Protein AF-A0A5S3TYT2-F1 (afdb_monomer_lite)

Secondary structure (DSSP, 8-state):
-EE-TTT--EE--S---TTSS-EEEEEEEETTEEEEEEEEETTEEEEEEEETTS-S-EEEEEESS--SEEEEETTTTEEEEEETTTTEEEEEETTTTEEPPPEE--------------

Radius of gyration: 16.65 Å; chains: 1; bounding box: 38×34×56 Å

pLDDT: mean 84.28, std 12.8, range [53.84, 96.94]

Foldseek 3Di:
DDADPVPRDDQDLDDADPQWPGKAWQEFDVVVTKTWIWHDDPQWTFIWIAHSSNHPIDTLDIGRADFPHWDADPVQCWIWTADPVQQWIKIAGPVVSGIDDIDRHDDDPPDDDDPPDD

Sequence (118 aa):
YAQDLKNGEEIRTTSPNITGTGDFILTTIQNPSRIIFERHNDSQAENYMANLDGSSLKLFTTTNYRSWAATYDEQSNSLVRYNRGKFKIESFSFDTLSRGLPIKGRVIRANFAYPLNK

Structure (mmCIF, N/CA/C/O backbone):
data_AF-A0A5S3TYT2-F1
#
_entry.id   AF-A0A5S3TYT2-F1
#
loop_
_atom_site.group_PDB
_atom_site.id
_atom_site.type_symbol
_atom_site.label_atom_id
_atom_site.label_alt_id
_atom_site.label_comp_id
_atom_site.label_asym_id
_atom_site.label_entity_id
_atom_site.label_seq_id
_atom_site.pdbx_PDB_ins_code
_atom_site.Cartn_x
_atom_site.Cartn_y
_atom_site.Cartn_z
_atom_site.occupancy
_atom_site.B_iso_or_equiv
_atom_site.auth_seq_id
_atom_site.auth_comp_id
_atom_site.auth_asym_id
_atom_site.auth_atom_id
_atom_site.pdbx_PDB_model_num
ATOM 1 N N . TYR A 1 1 ? -8.228 15.790 -5.671 1.00 53.84 1 TYR A N 1
ATOM 2 C CA . TYR A 1 1 ? -9.631 15.987 -5.271 1.00 53.84 1 TYR A CA 1
ATOM 3 C C . TYR A 1 1 ? -10.424 14.859 -5.902 1.00 53.84 1 TYR A C 1
ATOM 5 O O . TYR A 1 1 ? -10.086 14.461 -7.012 1.00 53.84 1 TYR A O 1
ATOM 13 N N . ALA A 1 2 ? -11.380 14.283 -5.182 1.00 56.50 2 ALA A N 1
ATOM 14 C CA . ALA A 1 2 ? -12.384 13.403 -5.768 1.00 56.50 2 ALA A CA 1
ATOM 15 C C . ALA A 1 2 ? -13.703 14.177 -5.740 1.00 56.50 2 ALA A C 1
ATOM 17 O O . ALA A 1 2 ? -14.075 14.693 -4.687 1.00 56.50 2 ALA A O 1
ATOM 18 N N . GLN A 1 3 ? -14.339 14.322 -6.899 1.00 61.94 3 GLN A N 1
ATOM 19 C CA . GLN A 1 3 ? -15.608 15.026 -7.031 1.00 61.94 3 GLN A CA 1
ATOM 20 C C . GLN A 1 3 ? -16.727 13.995 -7.132 1.00 61.94 3 GLN A C 1
ATOM 22 O O . GLN A 1 3 ? -16.677 13.108 -7.989 1.00 61.94 3 GLN A O 1
ATOM 27 N N . ASP A 1 4 ? -17.729 14.111 -6.272 1.00 70.00 4 ASP A N 1
ATOM 28 C CA . ASP A 1 4 ? -18.975 13.380 -6.444 1.00 70.00 4 ASP A CA 1
ATOM 29 C C . ASP A 1 4 ? -19.755 14.029 -7.601 1.00 70.00 4 ASP A C 1
ATOM 31 O O . ASP A 1 4 ? -20.175 15.184 -7.544 1.00 70.00 4 ASP A O 1
ATOM 35 N N . LEU A 1 5 ? -19.923 13.283 -8.696 1.00 76.12 5 LEU A N 1
ATOM 36 C CA . LEU A 1 5 ? -20.592 13.769 -9.907 1.00 76.12 5 LEU A CA 1
ATOM 37 C C . LEU A 1 5 ? -22.109 13.953 -9.733 1.00 76.12 5 LEU A C 1
ATOM 39 O O . LEU A 1 5 ? -22.752 14.545 -10.597 1.00 76.12 5 LEU A O 1
ATOM 43 N N . LYS A 1 6 ? -22.698 13.426 -8.655 1.00 80.00 6 LYS A N 1
ATOM 44 C CA . LYS A 1 6 ? -24.132 13.501 -8.370 1.00 80.00 6 LYS A CA 1
ATOM 45 C C . LYS A 1 6 ? -24.495 14.772 -7.609 1.00 80.00 6 LYS A C 1
ATOM 47 O O . LYS A 1 6 ? -25.528 15.363 -7.911 1.00 80.00 6 LYS A O 1
ATOM 52 N N . ASN A 1 7 ? -23.695 15.167 -6.620 1.00 83.38 7 ASN A N 1
ATOM 53 C CA . ASN A 1 7 ? -23.981 16.335 -5.774 1.00 83.38 7 ASN A CA 1
ATOM 54 C C . ASN A 1 7 ? -22.963 17.482 -5.926 1.00 83.38 7 ASN A C 1
ATOM 56 O O . ASN A 1 7 ? -23.196 18.568 -5.402 1.00 83.38 7 ASN A O 1
ATOM 60 N N . GLY A 1 8 ? -21.875 17.273 -6.671 1.00 73.94 8 GLY A N 1
ATOM 61 C CA . GLY A 1 8 ? -20.834 18.270 -6.902 1.00 73.94 8 GLY A CA 1
ATOM 62 C C . GLY A 1 8 ? -19.891 18.482 -5.717 1.00 73.94 8 GLY A C 1
ATOM 63 O O . GLY A 1 8 ? -19.050 19.376 -5.790 1.00 73.94 8 GLY A O 1
ATOM 64 N N . GLU A 1 9 ? -20.005 17.691 -4.645 1.00 76.75 9 GLU A N 1
ATOM 65 C CA . GLU A 1 9 ? -19.121 17.806 -3.489 1.00 76.75 9 GLU A CA 1
ATOM 66 C C . GLU A 1 9 ? -17.691 17.408 -3.853 1.00 76.75 9 GLU A C 1
ATOM 68 O O . GLU A 1 9 ? -17.432 16.368 -4.465 1.00 76.75 9 GLU A O 1
ATOM 73 N N . GLU A 1 10 ? -16.742 18.241 -3.432 1.00 66.88 10 GLU A N 1
ATOM 74 C CA . GLU A 1 10 ? -15.323 17.940 -3.525 1.00 66.88 10 GLU A CA 1
ATOM 75 C C . GLU A 1 10 ? -14.819 17.412 -2.188 1.00 66.88 10 GLU A C 1
ATOM 77 O O . GLU A 1 10 ? -14.759 18.132 -1.190 1.00 66.88 10 GLU A O 1
ATOM 82 N N . ILE A 1 11 ? -14.379 16.157 -2.179 1.00 64.38 11 ILE A N 1
ATOM 83 C CA . ILE A 1 11 ? -13.690 15.585 -1.029 1.00 64.38 11 ILE A CA 1
ATOM 84 C C . ILE A 1 11 ? -12.190 15.684 -1.282 1.00 64.38 11 ILE A C 1
ATOM 86 O O . ILE A 1 11 ? -11.629 15.150 -2.252 1.00 64.38 11 ILE A O 1
ATOM 90 N N . ARG A 1 12 ? -11.513 16.390 -0.376 1.00 64.12 12 ARG A N 1
ATOM 91 C CA . ARG A 1 12 ? -10.056 16.452 -0.329 1.00 64.12 12 ARG A CA 1
ATOM 92 C C . ARG A 1 12 ? -9.547 15.476 0.724 1.00 64.12 12 ARG A C 1
ATOM 94 O O . ARG A 1 12 ? -9.320 15.841 1.867 1.00 64.12 12 ARG A O 1
ATOM 101 N N . THR A 1 13 ? -9.333 14.233 0.306 1.00 61.62 13 THR A N 1
ATOM 102 C CA . THR A 1 13 ? -8.842 13.162 1.188 1.00 61.62 13 THR A CA 1
ATOM 103 C C . THR A 1 13 ? -7.374 13.348 1.593 1.00 61.62 13 THR A C 1
ATOM 105 O O . THR A 1 13 ? -6.921 12.774 2.579 1.00 61.62 13 THR A O 1
ATOM 108 N N . THR A 1 14 ? -6.612 14.156 0.848 1.00 61.50 14 THR A N 1
ATOM 109 C CA . THR A 1 14 ? -5.196 14.422 1.116 1.00 61.50 14 THR A CA 1
ATOM 110 C C . THR A 1 14 ? -4.822 15.877 0.807 1.00 61.50 14 THR A C 1
ATOM 112 O O . THR A 1 14 ? -5.364 16.507 -0.106 1.00 61.50 14 THR A O 1
ATOM 115 N N . SER A 1 15 ? -3.872 16.439 1.558 1.00 63.62 15 SER A N 1
ATOM 116 C CA . SER A 1 15 ? -3.258 17.741 1.255 1.00 63.62 15 SER A CA 1
ATOM 117 C C . SER A 1 15 ? -2.023 17.505 0.388 1.00 63.62 15 SER A C 1
ATOM 119 O O . SER A 1 15 ? -1.005 17.116 0.962 1.00 63.62 15 SER A O 1
ATOM 121 N N . PRO A 1 16 ? -2.074 17.671 -0.952 1.00 60.06 16 PRO A N 1
ATOM 122 C CA . PRO A 1 16 ? -0.959 17.318 -1.820 1.00 60.06 16 PRO A CA 1
ATOM 123 C C . PRO A 1 16 ? 0.267 18.146 -1.454 1.00 60.06 16 PRO A C 1
ATOM 125 O O . PRO A 1 16 ? 0.144 19.328 -1.124 1.00 60.06 16 PRO A O 1
ATOM 128 N N . ASN A 1 17 ? 1.442 17.526 -1.517 1.00 56.03 17 ASN A N 1
ATOM 129 C CA . ASN A 1 17 ? 2.685 18.270 -1.417 1.00 56.03 17 ASN A CA 1
ATOM 130 C C . ASN A 1 17 ? 2.810 19.198 -2.638 1.00 56.03 17 ASN A C 1
ATOM 132 O O . ASN A 1 17 ? 2.687 18.743 -3.773 1.00 56.03 17 ASN A O 1
ATOM 136 N N . ILE A 1 18 ? 3.063 20.483 -2.390 1.00 57.19 18 ILE A N 1
ATOM 137 C CA . ILE A 1 18 ? 3.258 21.538 -3.399 1.00 57.19 18 ILE A CA 1
ATOM 138 C C . ILE A 1 18 ? 4.452 21.277 -4.329 1.00 57.19 18 ILE A C 1
ATOM 140 O O . ILE A 1 18 ? 4.524 21.882 -5.393 1.00 57.19 18 ILE A O 1
ATOM 144 N N . THR A 1 19 ? 5.365 20.375 -3.956 1.00 59.41 19 THR A N 1
ATOM 145 C CA . THR A 1 19 ? 6.554 20.034 -4.753 1.00 59.41 19 THR A CA 1
ATOM 146 C C . THR A 1 19 ? 6.507 18.648 -5.409 1.00 59.41 19 THR A C 1
ATOM 148 O O . THR A 1 19 ? 7.457 18.280 -6.088 1.00 59.41 19 THR A O 1
ATOM 151 N N . GLY A 1 20 ? 5.438 17.861 -5.223 1.00 60.91 20 GLY A N 1
ATOM 152 C CA . GLY A 1 20 ? 5.375 16.457 -5.662 1.00 60.91 20 GLY A CA 1
ATOM 153 C C . GLY A 1 20 ? 4.420 16.183 -6.829 1.00 60.91 20 GLY A C 1
ATOM 154 O O . GLY A 1 20 ? 3.608 17.022 -7.211 1.00 60.91 20 GLY A O 1
ATOM 155 N N . THR A 1 21 ? 4.439 14.953 -7.355 1.00 68.88 21 THR A N 1
ATOM 156 C CA . THR A 1 21 ? 3.533 14.492 -8.436 1.00 68.88 21 THR A CA 1
ATOM 157 C C . THR A 1 21 ? 2.105 14.177 -7.959 1.00 68.88 21 THR A C 1
ATOM 159 O O . THR A 1 21 ? 1.357 13.486 -8.650 1.00 68.88 21 THR A O 1
ATOM 162 N N . GLY A 1 22 ? 1.733 14.644 -6.766 1.00 77.31 22 GLY A N 1
ATOM 163 C CA . GLY A 1 22 ? 0.476 14.320 -6.096 1.00 77.31 22 GLY A CA 1
ATOM 164 C C . GLY A 1 22 ? 0.503 13.010 -5.303 1.00 77.31 22 GLY A C 1
ATOM 165 O O . GLY A 1 22 ? 1.547 12.379 -5.123 1.00 77.31 22 GLY A O 1
ATOM 166 N N . ASP A 1 23 ? -0.679 12.635 -4.815 1.00 85.69 23 ASP A N 1
ATOM 167 C CA . ASP A 1 23 ? -0.914 11.415 -4.045 1.00 85.69 23 ASP A CA 1
ATOM 168 C C . ASP A 1 23 ? -1.571 10.355 -4.937 1.00 85.69 23 ASP A C 1
ATOM 170 O O . ASP A 1 23 ? -2.554 10.633 -5.628 1.00 85.69 23 ASP A O 1
ATOM 174 N N . PHE A 1 24 ? -1.042 9.134 -4.915 1.00 87.62 24 PHE A N 1
ATOM 175 C CA . PHE A 1 24 ? -1.562 8.004 -5.678 1.00 87.62 24 PHE A CA 1
ATOM 176 C C . PHE A 1 24 ? -2.247 7.018 -4.745 1.00 87.62 24 PHE A C 1
ATOM 178 O O . PHE A 1 24 ? -1.608 6.398 -3.895 1.00 87.62 24 PHE A O 1
ATOM 185 N N . ILE A 1 25 ? -3.556 6.856 -4.923 1.00 90.38 25 ILE A N 1
ATOM 186 C CA . ILE A 1 25 ? -4.337 5.872 -4.176 1.00 90.38 25 ILE A CA 1
ATOM 187 C C . ILE A 1 25 ? -3.830 4.475 -4.532 1.00 90.38 25 ILE A C 1
ATOM 189 O O . ILE A 1 25 ? -3.742 4.119 -5.707 1.00 90.38 25 ILE A O 1
ATOM 193 N N . LEU A 1 26 ? -3.497 3.698 -3.505 1.00 93.69 26 LEU A N 1
ATOM 194 C CA . LEU A 1 26 ? -3.069 2.313 -3.642 1.00 93.69 26 LEU A CA 1
ATOM 195 C C . LEU A 1 26 ? -4.255 1.365 -3.484 1.00 93.69 26 LEU A C 1
ATOM 197 O O . LEU A 1 26 ? -4.464 0.508 -4.334 1.00 93.69 26 LEU A O 1
ATOM 201 N N . THR A 1 27 ? -5.017 1.514 -2.399 1.00 94.75 27 THR A N 1
ATOM 202 C CA . THR A 1 27 ? -6.187 0.679 -2.085 1.00 94.75 27 THR A CA 1
ATOM 203 C C . THR A 1 27 ? -7.019 1.316 -0.967 1.00 94.75 27 THR A C 1
ATOM 205 O O . THR A 1 27 ? -6.593 2.285 -0.332 1.00 94.75 27 THR A O 1
ATOM 208 N N . THR A 1 28 ? -8.189 0.748 -0.688 1.00 93.44 28 THR A N 1
ATOM 209 C CA . THR A 1 28 ? -8.995 1.028 0.506 1.00 93.44 28 THR A CA 1
ATOM 210 C C . THR A 1 28 ? -9.073 -0.202 1.414 1.00 93.44 28 THR A C 1
ATOM 212 O O . THR A 1 28 ? -8.836 -1.326 0.972 1.00 93.44 28 THR A O 1
ATOM 215 N N . ILE A 1 29 ? -9.374 0.027 2.692 1.00 93.94 29 ILE A N 1
ATOM 216 C CA . ILE A 1 29 ? -9.753 -0.986 3.688 1.00 93.94 29 ILE A CA 1
ATOM 217 C C . ILE A 1 29 ? -11.212 -0.713 4.042 1.00 93.94 29 ILE A C 1
ATOM 219 O O . ILE A 1 29 ? -11.568 0.451 4.233 1.00 93.94 29 ILE A O 1
ATOM 223 N N . GLN A 1 30 ? -12.056 -1.744 4.119 1.00 88.75 30 GLN A N 1
ATOM 224 C CA . GLN A 1 30 ? -13.483 -1.561 4.408 1.00 88.75 30 GLN A CA 1
ATOM 225 C C . GLN A 1 30 ? -13.793 -1.501 5.907 1.00 88.75 30 GLN A C 1
ATOM 227 O O . GLN A 1 30 ? -14.687 -0.759 6.307 1.00 88.75 30 GLN A O 1
ATOM 232 N N . ASN A 1 31 ? -13.062 -2.244 6.744 1.00 85.62 31 ASN A N 1
ATOM 233 C CA . ASN A 1 31 ? -13.336 -2.314 8.177 1.00 85.62 31 ASN A CA 1
ATOM 234 C C . ASN A 1 31 ? -12.050 -2.250 9.031 1.00 85.62 31 ASN A C 1
ATOM 236 O O . ASN A 1 31 ? -11.348 -3.252 9.144 1.00 85.62 31 ASN A O 1
ATOM 240 N N . PRO A 1 32 ? -11.732 -1.098 9.649 1.00 88.50 32 PRO A N 1
ATOM 241 C CA . PRO A 1 32 ? -12.447 0.170 9.534 1.00 88.50 32 PRO A CA 1
ATOM 242 C C . PRO A 1 32 ? -12.171 0.850 8.180 1.00 88.50 32 PRO A C 1
ATOM 244 O O . PRO A 1 32 ? -11.124 0.632 7.574 1.00 88.50 32 PRO A O 1
ATOM 247 N N . SER A 1 33 ? -13.083 1.714 7.724 1.00 92.62 33 SER A N 1
ATOM 248 C CA . SER A 1 33 ? -12.938 2.425 6.449 1.00 92.62 33 SER A CA 1
ATOM 249 C C . SER A 1 33 ? -11.677 3.294 6.416 1.00 92.62 33 SER A C 1
ATOM 251 O O . SER A 1 33 ? -11.586 4.303 7.128 1.00 92.62 33 SER A O 1
ATOM 253 N N . ARG A 1 34 ? -10.694 2.914 5.596 1.00 94.44 34 ARG A N 1
ATOM 254 C CA . ARG A 1 34 ? -9.425 3.639 5.423 1.00 94.44 34 ARG A CA 1
ATOM 255 C C . ARG A 1 34 ? -9.032 3.716 3.960 1.00 94.44 34 ARG A C 1
ATOM 257 O O . ARG A 1 34 ? -9.365 2.843 3.162 1.00 94.44 34 ARG A O 1
ATOM 264 N N . ILE A 1 35 ? -8.249 4.733 3.636 1.00 93.69 35 ILE A N 1
ATOM 265 C CA . ILE A 1 35 ? -7.530 4.842 2.373 1.00 93.69 35 ILE A CA 1
ATOM 266 C C . ILE A 1 35 ? -6.040 4.628 2.617 1.00 93.69 35 ILE A C 1
ATOM 268 O O . ILE A 1 35 ? -5.489 5.120 3.603 1.00 93.69 35 ILE A O 1
ATOM 272 N N . ILE A 1 36 ? -5.392 3.904 1.710 1.00 95.12 36 ILE A N 1
ATOM 273 C CA . ILE A 1 36 ? -3.939 3.787 1.635 1.00 95.12 36 ILE A CA 1
ATOM 274 C C . ILE A 1 36 ? -3.494 4.446 0.337 1.00 95.12 36 ILE A C 1
ATOM 276 O O . ILE A 1 36 ? -4.012 4.139 -0.739 1.00 95.12 36 ILE A O 1
ATOM 280 N N . PHE A 1 37 ? -2.511 5.329 0.428 1.00 93.00 37 PHE A N 1
ATOM 281 C CA . PHE A 1 37 ? -1.962 6.027 -0.726 1.00 93.00 37 PHE A CA 1
ATOM 282 C C . PHE A 1 37 ? -0.460 6.238 -0.573 1.00 93.00 37 PHE A C 1
ATOM 284 O O . PHE A 1 37 ? 0.085 6.189 0.530 1.00 93.00 37 PHE A O 1
ATOM 291 N N . GLU A 1 38 ? 0.212 6.476 -1.692 1.00 92.44 38 GLU A N 1
ATOM 292 C CA . GLU A 1 38 ? 1.611 6.880 -1.718 1.00 92.44 38 GLU A CA 1
ATOM 293 C C . GLU A 1 38 ? 1.751 8.331 -2.181 1.00 92.44 38 GLU A C 1
ATOM 295 O O . GLU A 1 38 ? 1.085 8.775 -3.116 1.00 92.44 38 GLU A O 1
ATOM 300 N N . ARG A 1 39 ? 2.647 9.064 -1.530 1.00 89.94 39 ARG A N 1
ATOM 301 C CA . ARG 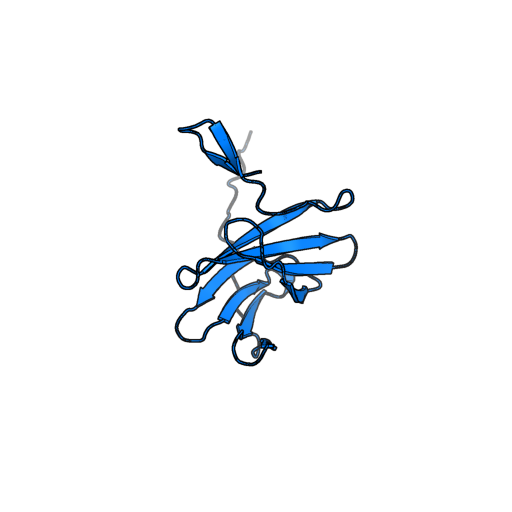A 1 39 ? 3.055 10.420 -1.878 1.00 89.94 39 ARG A CA 1
ATOM 302 C C . ARG A 1 39 ? 4.479 10.383 -2.382 1.00 89.94 39 ARG A C 1
ATOM 304 O O . ARG A 1 39 ? 5.350 9.827 -1.722 1.00 89.94 39 ARG A O 1
ATOM 311 N N . HIS A 1 40 ? 4.713 10.975 -3.542 1.00 86.81 40 HIS A N 1
ATOM 312 C CA . HIS A 1 40 ? 6.036 10.988 -4.154 1.00 86.81 40 HIS A CA 1
ATOM 313 C C . HIS A 1 40 ? 6.691 12.337 -3.911 1.00 86.81 40 HIS A C 1
ATOM 315 O O . HIS A 1 40 ? 6.167 13.379 -4.309 1.00 86.81 40 HIS A O 1
ATOM 321 N N . ASN A 1 41 ? 7.840 12.292 -3.259 1.00 78.81 41 ASN A N 1
ATOM 322 C CA . ASN A 1 41 ? 8.794 13.380 -3.144 1.00 78.81 41 ASN A CA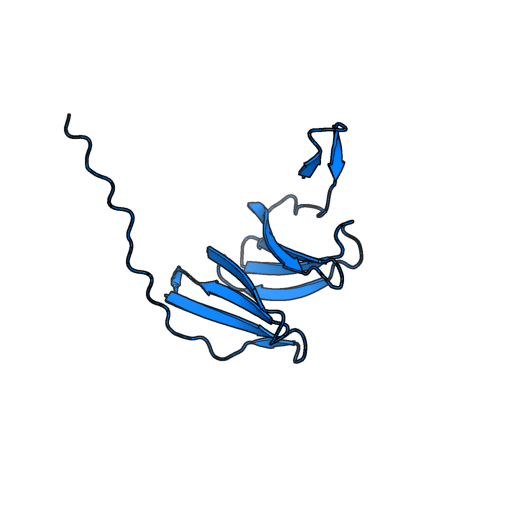 1
ATOM 323 C C . ASN A 1 41 ? 10.069 13.015 -3.922 1.00 78.81 41 ASN A C 1
ATOM 325 O O . ASN A 1 41 ? 10.226 11.885 -4.381 1.00 78.81 41 ASN A O 1
ATOM 329 N N . ASP A 1 42 ? 10.982 13.973 -4.082 1.00 74.12 42 ASP A N 1
ATOM 330 C CA . ASP A 1 42 ? 12.126 13.860 -5.003 1.00 74.12 42 ASP A CA 1
ATOM 331 C C . ASP A 1 42 ? 13.031 12.636 -4.766 1.00 74.12 42 ASP A C 1
ATOM 333 O O . ASP A 1 42 ? 13.749 12.205 -5.667 1.00 74.12 42 ASP A O 1
ATOM 337 N N . SER A 1 43 ? 13.006 12.056 -3.563 1.00 80.69 43 SER A N 1
ATOM 338 C CA . SER A 1 43 ? 13.889 10.958 -3.156 1.00 80.69 43 SER A CA 1
ATOM 339 C C . SER A 1 43 ? 13.181 9.637 -2.840 1.00 80.69 43 SER A C 1
ATOM 341 O O . SER A 1 43 ? 13.838 8.591 -2.819 1.00 80.69 43 SER A O 1
ATOM 343 N N . GLN A 1 44 ? 11.872 9.645 -2.569 1.00 88.69 44 GLN A N 1
ATOM 344 C CA . GLN A 1 44 ? 11.153 8.472 -2.069 1.00 88.69 44 GLN A CA 1
ATOM 345 C C . GLN A 1 44 ? 9.639 8.548 -2.311 1.00 88.69 44 GLN A C 1
ATOM 347 O O . GLN A 1 44 ? 9.083 9.587 -2.651 1.00 88.69 44 GLN A O 1
ATOM 352 N N . ALA A 1 45 ? 8.974 7.414 -2.110 1.00 90.12 45 ALA A N 1
ATOM 353 C CA . ALA A 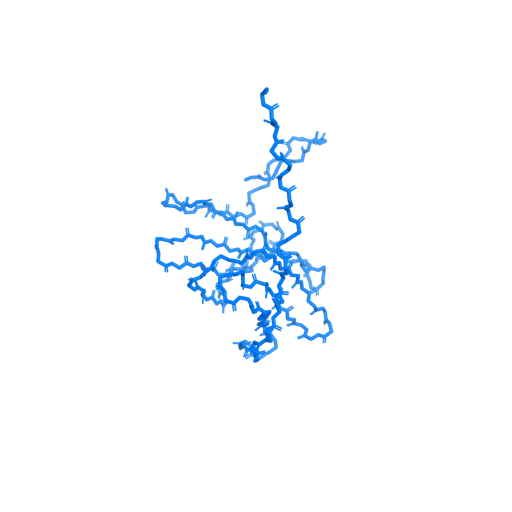1 45 ? 7.531 7.304 -1.997 1.00 90.12 45 ALA A CA 1
ATOM 354 C C . ALA A 1 45 ? 7.153 7.041 -0.531 1.00 90.12 45 ALA A C 1
ATOM 356 O O . ALA A 1 45 ? 7.479 6.004 0.055 1.00 90.12 45 ALA A O 1
ATOM 357 N N . GLU A 1 46 ? 6.464 7.991 0.078 1.00 92.75 46 GLU A N 1
ATOM 358 C CA . GLU A 1 46 ? 5.910 7.903 1.424 1.00 92.75 46 GLU A CA 1
ATOM 359 C C . GLU A 1 46 ? 4.546 7.224 1.381 1.00 92.75 46 GLU A C 1
ATOM 361 O O . GLU A 1 46 ? 3.678 7.628 0.619 1.00 92.75 46 GLU A O 1
ATOM 366 N N . ASN A 1 47 ? 4.335 6.186 2.187 1.00 93.69 47 ASN A N 1
ATOM 367 C CA . ASN A 1 47 ? 3.086 5.431 2.188 1.00 93.69 47 ASN A CA 1
ATOM 368 C C . ASN A 1 47 ? 2.270 5.802 3.425 1.00 93.69 47 ASN A C 1
ATOM 370 O O . ASN A 1 47 ? 2.706 5.595 4.565 1.00 93.69 47 ASN A O 1
ATOM 374 N N . TYR A 1 48 ? 1.082 6.333 3.179 1.00 94.06 48 TYR A N 1
ATOM 375 C CA . TYR A 1 48 ? 0.184 6.873 4.182 1.00 94.06 48 TYR A CA 1
ATOM 376 C C . TYR A 1 48 ? -1.099 6.060 4.289 1.00 94.06 48 TYR A C 1
ATOM 378 O O . TYR A 1 48 ? -1.561 5.457 3.320 1.00 94.06 48 TYR A O 1
ATOM 386 N N . MET A 1 49 ? -1.688 6.093 5.479 1.00 94.44 49 MET A N 1
ATOM 387 C CA . MET A 1 49 ? -3.048 5.645 5.745 1.00 94.44 49 MET A CA 1
ATOM 388 C C . MET A 1 49 ? -3.839 6.787 6.380 1.00 94.44 49 MET A C 1
ATOM 390 O O . MET A 1 49 ? -3.301 7.512 7.215 1.00 94.44 49 MET A O 1
ATOM 394 N N . ALA A 1 50 ? -5.104 6.938 6.002 1.00 92.81 50 ALA A N 1
ATOM 395 C CA . ALA A 1 50 ? -6.028 7.894 6.608 1.00 92.81 50 ALA A CA 1
ATOM 396 C C . ALA A 1 50 ? -7.451 7.322 6.649 1.00 92.81 50 ALA A C 1
ATOM 398 O O . ALA A 1 50 ? -7.760 6.337 5.972 1.00 92.81 50 ALA A O 1
ATOM 399 N N . ASN A 1 51 ? -8.325 7.949 7.429 1.00 91.44 51 ASN A N 1
ATOM 400 C CA . ASN A 1 51 ? -9.770 7.761 7.318 1.00 91.44 51 ASN A CA 1
ATOM 401 C C . ASN A 1 51 ? -10.262 8.280 5.952 1.00 91.44 51 ASN A C 1
ATOM 403 O O . ASN A 1 51 ? -9.565 9.043 5.281 1.00 91.44 51 ASN A O 1
ATOM 407 N N . LEU A 1 52 ? -11.461 7.874 5.520 1.00 85.69 52 LEU A N 1
ATOM 408 C CA . LEU A 1 52 ? -12.012 8.310 4.223 1.00 85.69 52 LEU A CA 1
ATOM 409 C C . LEU A 1 52 ? -12.253 9.828 4.140 1.00 85.69 52 LEU A C 1
ATOM 411 O O . LEU A 1 52 ? -12.203 10.394 3.051 1.00 85.69 52 LEU A O 1
ATOM 415 N N . ASP A 1 53 ? -12.460 10.482 5.283 1.00 81.94 53 ASP A N 1
ATOM 416 C CA . ASP A 1 53 ? -12.579 11.939 5.419 1.00 81.94 53 ASP A CA 1
ATOM 417 C C . ASP A 1 53 ? -11.215 12.662 5.483 1.00 81.94 53 ASP A C 1
ATOM 419 O O . ASP A 1 53 ? -11.161 13.880 5.631 1.00 81.94 53 ASP A O 1
ATOM 423 N N . GLY A 1 54 ? -10.101 11.926 5.380 1.00 82.25 54 GLY A N 1
ATOM 424 C CA . GLY A 1 54 ? -8.738 12.455 5.467 1.00 82.25 54 GLY A CA 1
ATOM 425 C C . GLY A 1 54 ? -8.203 12.633 6.893 1.00 82.25 54 GLY A C 1
ATOM 426 O O . GLY A 1 54 ? -7.029 12.972 7.065 1.00 82.25 54 GLY A O 1
ATOM 427 N N . SER A 1 55 ? -9.009 12.380 7.929 1.00 85.56 55 SER A N 1
ATOM 428 C CA . SER A 1 55 ? -8.552 12.426 9.321 1.00 85.56 55 SER A CA 1
ATOM 429 C C . SER A 1 55 ? -7.644 11.236 9.669 1.00 85.56 55 SER A C 1
ATOM 431 O O . SER A 1 55 ? -7.528 10.259 8.925 1.00 85.56 55 SER A O 1
ATOM 433 N N . SER A 1 56 ? -6.949 11.318 10.809 1.00 90.50 56 SER A N 1
ATOM 434 C CA . SER A 1 56 ? -6.028 10.270 11.289 1.00 90.50 56 SER A CA 1
ATOM 435 C C . SER A 1 56 ? -4.921 9.884 10.292 1.00 90.50 56 SER A C 1
ATOM 437 O O . SER A 1 56 ? -4.484 8.733 10.264 1.00 90.50 56 SER A O 1
ATOM 439 N N . LEU A 1 57 ? -4.453 10.843 9.487 1.00 91.75 57 LEU A N 1
ATOM 440 C CA . LEU A 1 57 ? -3.353 10.644 8.548 1.00 91.75 57 LEU A CA 1
ATOM 441 C C . LEU A 1 57 ? -2.087 10.148 9.266 1.00 91.75 57 LEU A C 1
ATOM 443 O O . LEU A 1 57 ? -1.581 10.798 10.180 1.00 91.75 57 LEU A O 1
ATOM 447 N N . LYS A 1 58 ? -1.540 9.019 8.810 1.00 92.88 58 LYS A N 1
ATOM 448 C CA . LYS A 1 58 ? -0.347 8.389 9.381 1.00 92.88 58 LYS A CA 1
ATOM 449 C C . LYS A 1 58 ? 0.584 7.865 8.293 1.00 92.88 58 LYS A C 1
ATOM 451 O O . LYS A 1 58 ? 0.178 7.053 7.466 1.00 92.88 58 LYS A O 1
ATOM 456 N N . LEU A 1 59 ? 1.848 8.285 8.338 1.00 93.81 59 LEU A N 1
ATOM 457 C CA . LEU A 1 59 ? 2.939 7.655 7.592 1.00 93.81 59 LEU A CA 1
ATOM 458 C C . LEU A 1 59 ? 3.264 6.306 8.244 1.00 93.81 59 LEU A C 1
ATOM 460 O O . LEU A 1 59 ? 3.518 6.265 9.448 1.00 93.81 59 LEU A O 1
ATOM 464 N N . PHE A 1 60 ? 3.278 5.215 7.476 1.00 94.56 60 PHE A N 1
ATOM 465 C CA . PHE A 1 60 ? 3.616 3.889 8.018 1.00 94.56 60 PHE A CA 1
ATOM 466 C C . PHE A 1 60 ? 4.878 3.272 7.407 1.00 94.56 60 PHE A C 1
ATOM 468 O O . PHE A 1 60 ? 5.527 2.457 8.056 1.00 94.56 60 PHE A O 1
ATOM 475 N N . THR A 1 61 ? 5.269 3.642 6.182 1.00 94.69 61 THR A N 1
ATOM 476 C CA . THR A 1 61 ? 6.552 3.206 5.605 1.00 94.69 61 THR A CA 1
ATOM 477 C C . THR A 1 61 ? 6.971 4.072 4.415 1.00 94.69 61 THR A C 1
ATOM 479 O O . THR A 1 61 ? 6.143 4.748 3.809 1.00 94.69 61 THR A O 1
ATOM 482 N N . THR A 1 62 ? 8.248 4.021 4.035 1.00 93.75 62 THR A N 1
ATOM 483 C CA . THR A 1 62 ? 8.788 4.712 2.851 1.00 93.75 62 THR A CA 1
ATOM 484 C C . THR A 1 62 ? 9.441 3.726 1.886 1.00 93.75 62 THR A C 1
ATOM 486 O O . THR A 1 62 ? 10.142 2.803 2.296 1.00 93.75 62 THR A O 1
ATOM 489 N N . THR A 1 63 ? 9.230 3.878 0.585 1.00 91.69 63 THR A N 1
ATOM 490 C CA . THR A 1 63 ? 9.852 3.052 -0.458 1.00 91.69 63 THR A CA 1
ATOM 491 C C . THR A 1 63 ? 10.674 3.916 -1.398 1.00 91.69 63 THR A C 1
ATOM 493 O O . THR A 1 63 ? 10.355 5.068 -1.635 1.00 91.69 63 THR A O 1
ATOM 496 N N . ASN A 1 64 ? 11.732 3.361 -1.985 1.00 91.00 64 ASN A N 1
ATOM 497 C CA . ASN A 1 64 ? 12.525 4.052 -3.008 1.00 91.00 64 ASN A CA 1
ATOM 498 C C . ASN A 1 64 ? 12.033 3.749 -4.433 1.00 91.00 64 ASN A C 1
ATOM 500 O O . ASN A 1 64 ? 12.815 3.696 -5.379 1.00 91.00 64 ASN A O 1
ATOM 504 N N . TYR A 1 65 ? 10.748 3.430 -4.566 1.00 89.56 65 TYR A N 1
ATOM 505 C CA . TYR A 1 65 ? 10.115 3.056 -5.821 1.00 89.56 65 TYR A CA 1
ATOM 506 C C . TYR A 1 65 ? 8.608 3.323 -5.750 1.00 89.56 65 TYR A C 1
ATOM 508 O O . TYR A 1 65 ? 8.021 3.309 -4.665 1.00 89.56 65 TYR A O 1
ATOM 516 N N . ARG A 1 66 ? 8.001 3.493 -6.930 1.00 88.00 66 ARG A N 1
ATOM 517 C CA . ARG A 1 66 ? 6.554 3.589 -7.143 1.00 88.00 66 ARG A CA 1
ATOM 518 C C . ARG A 1 66 ? 5.880 2.220 -7.091 1.00 88.00 66 ARG A C 1
ATOM 520 O O . ARG A 1 66 ? 6.288 1.329 -7.845 1.00 88.00 66 ARG A O 1
ATOM 527 N N . SER A 1 67 ? 4.815 2.065 -6.311 1.00 91.56 67 SER A N 1
ATOM 528 C CA . SER A 1 67 ? 3.988 0.857 -6.387 1.00 91.56 67 SER A CA 1
ATOM 529 C C . SER A 1 67 ? 3.264 0.817 -7.736 1.00 91.56 67 SER A C 1
ATOM 531 O O . SER A 1 67 ? 2.587 1.766 -8.123 1.00 91.56 67 SER A O 1
ATOM 533 N N . TRP A 1 68 ? 3.423 -0.270 -8.495 1.00 90.88 68 TRP A N 1
ATOM 534 C CA . TRP A 1 68 ? 2.765 -0.397 -9.804 1.00 90.88 68 TRP A CA 1
ATOM 535 C C . TRP A 1 68 ? 1.309 -0.850 -9.675 1.00 90.88 68 TRP A C 1
ATOM 537 O O . TRP A 1 68 ? 0.448 -0.438 -10.444 1.00 90.88 68 TRP A O 1
ATOM 547 N N . ALA A 1 69 ? 1.062 -1.719 -8.702 1.00 90.38 69 ALA A N 1
ATOM 548 C CA . ALA A 1 69 ? -0.250 -2.186 -8.297 1.00 90.38 69 ALA A CA 1
ATOM 549 C C . ALA A 1 69 ? -0.194 -2.491 -6.801 1.00 90.38 69 ALA A C 1
ATOM 551 O O . ALA A 1 69 ? 0.873 -2.847 -6.286 1.00 90.38 69 ALA A O 1
ATOM 552 N N . ALA A 1 70 ? -1.326 -2.366 -6.123 1.00 95.12 70 ALA A N 1
ATOM 553 C CA . ALA A 1 70 ? -1.454 -2.692 -4.717 1.00 95.12 70 ALA A CA 1
ATOM 554 C C . ALA A 1 70 ? -2.859 -3.216 -4.415 1.00 95.12 70 ALA A C 1
ATOM 556 O O . ALA A 1 70 ? -3.813 -2.889 -5.114 1.00 95.12 70 ALA A O 1
ATOM 557 N N . THR A 1 71 ? -2.960 -4.035 -3.378 1.00 95.50 71 THR A N 1
ATOM 558 C CA . THR A 1 71 ? -4.216 -4.485 -2.785 1.00 95.50 71 THR A CA 1
ATOM 559 C C . THR A 1 71 ? -4.024 -4.635 -1.285 1.00 95.50 71 THR A C 1
ATOM 561 O O . THR A 1 71 ? -2.901 -4.807 -0.803 1.00 95.50 71 THR A O 1
ATOM 564 N N . TYR A 1 72 ? -5.119 -4.578 -0.545 1.00 96.31 72 TYR A N 1
ATOM 565 C CA . TYR A 1 72 ? -5.144 -4.986 0.849 1.00 96.31 72 TYR A CA 1
ATOM 566 C C . TYR A 1 72 ? -5.562 -6.456 0.936 1.00 96.31 72 TYR A C 1
ATOM 568 O O . TYR A 1 72 ? -6.456 -6.883 0.206 1.00 96.31 72 TYR A O 1
ATOM 576 N N . ASP A 1 73 ? -4.883 -7.221 1.784 1.00 95.62 73 ASP A N 1
ATOM 577 C CA . ASP A 1 73 ? -5.288 -8.569 2.166 1.00 95.62 73 ASP A CA 1
ATOM 578 C C . ASP A 1 73 ? -5.810 -8.545 3.605 1.00 95.62 73 ASP A C 1
ATOM 580 O O . ASP A 1 73 ? -5.053 -8.285 4.544 1.00 95.62 73 ASP A O 1
ATOM 584 N N . GLU A 1 74 ? -7.106 -8.812 3.763 1.00 94.38 74 GLU A N 1
ATOM 585 C CA . GLU A 1 74 ? -7.792 -8.821 5.058 1.00 94.38 74 GLU A CA 1
ATOM 586 C C . GLU A 1 74 ? -7.308 -9.962 5.957 1.00 94.38 74 GLU A C 1
ATOM 588 O O . GLU A 1 74 ? -7.195 -9.778 7.166 1.00 94.38 74 GLU A O 1
ATOM 593 N N . GLN A 1 75 ? -6.977 -11.125 5.382 1.00 94.50 75 GLN A N 1
ATOM 594 C CA . GLN A 1 75 ? -6.605 -12.307 6.165 1.00 94.50 75 GLN A CA 1
ATOM 595 C C . GLN A 1 75 ? -5.276 -12.118 6.895 1.00 94.50 75 GLN A C 1
ATOM 597 O O . GLN A 1 75 ? -5.151 -12.494 8.058 1.00 94.50 75 GLN A O 1
ATOM 602 N N . SER A 1 76 ? -4.285 -11.532 6.221 1.00 95.00 76 SER A N 1
ATOM 603 C CA . SER A 1 76 ? -2.975 -11.238 6.811 1.00 95.00 76 SER A CA 1
ATOM 604 C C . SER A 1 76 ? -2.828 -9.800 7.313 1.00 95.00 76 SER A C 1
ATOM 606 O O . SER A 1 76 ? -1.710 -9.391 7.639 1.00 95.00 76 SER A O 1
ATOM 608 N N . ASN A 1 77 ? -3.916 -9.019 7.318 1.00 95.94 77 ASN A N 1
ATOM 609 C CA . ASN A 1 77 ? -3.934 -7.591 7.639 1.00 95.94 77 ASN A CA 1
ATOM 610 C C . ASN A 1 77 ? -2.735 -6.841 7.027 1.00 95.94 77 ASN A C 1
ATOM 612 O O . ASN A 1 77 ? -1.919 -6.224 7.723 1.00 95.94 77 ASN A O 1
ATOM 616 N N . SER A 1 78 ? -2.571 -6.961 5.709 1.00 96.56 78 SER A N 1
ATOM 617 C CA . SER A 1 78 ? -1.353 -6.521 5.026 1.00 96.56 78 SER A CA 1
ATOM 618 C C . SER A 1 78 ? -1.631 -5.756 3.742 1.00 96.56 78 SER A C 1
ATOM 620 O O . SER A 1 78 ? -2.507 -6.096 2.951 1.00 96.56 78 SER A O 1
ATOM 622 N N . LEU A 1 79 ? -0.806 -4.744 3.479 1.00 96.94 79 LEU A N 1
ATOM 623 C CA . LEU A 1 79 ? -0.701 -4.147 2.152 1.00 96.94 79 LEU A CA 1
ATOM 624 C C . LEU A 1 79 ? 0.195 -5.028 1.283 1.00 96.94 79 LEU A C 1
ATOM 626 O O . LEU A 1 79 ? 1.380 -5.176 1.585 1.00 96.94 79 LEU A O 1
ATOM 630 N N . VAL A 1 80 ? -0.334 -5.545 0.177 1.00 96.38 80 VAL A N 1
ATOM 631 C CA . VAL A 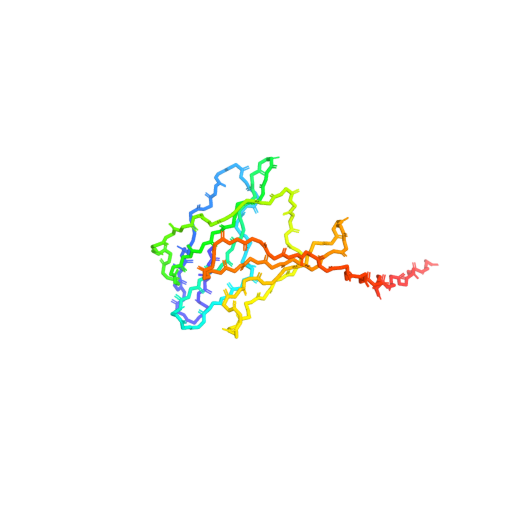1 80 ? 0.411 -6.295 -0.840 1.00 96.38 80 VAL A CA 1
ATOM 632 C C . VAL A 1 80 ? 0.601 -5.410 -2.063 1.00 96.38 80 VAL A C 1
ATOM 634 O O . VAL A 1 80 ? -0.349 -4.816 -2.565 1.00 96.38 80 VAL A O 1
ATOM 637 N N . ARG A 1 81 ? 1.830 -5.308 -2.568 1.00 94.38 81 ARG A N 1
ATOM 638 C CA . ARG A 1 81 ? 2.168 -4.413 -3.682 1.00 94.38 81 ARG A CA 1
ATOM 639 C C . ARG A 1 81 ? 3.176 -5.017 -4.634 1.00 94.38 81 ARG A C 1
ATOM 641 O O . ARG A 1 81 ? 4.033 -5.811 -4.251 1.00 94.38 81 ARG A O 1
ATOM 648 N N . TYR A 1 82 ? 3.094 -4.588 -5.885 1.00 94.31 82 TYR A N 1
ATOM 649 C CA . TYR A 1 82 ? 4.004 -5.008 -6.934 1.00 94.31 82 TYR A CA 1
ATOM 650 C C . TYR A 1 82 ? 5.038 -3.925 -7.250 1.00 94.31 82 TYR A C 1
ATOM 652 O O . TYR A 1 82 ? 4.715 -2.834 -7.731 1.00 94.31 82 TYR A O 1
ATOM 660 N N . ASN A 1 83 ? 6.307 -4.265 -7.035 1.00 92.25 83 ASN A N 1
ATOM 661 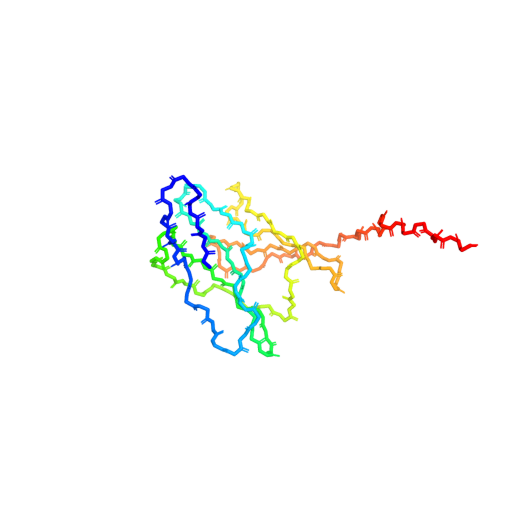C CA . ASN A 1 83 ? 7.457 -3.496 -7.480 1.00 92.25 83 ASN A CA 1
ATOM 662 C C . ASN A 1 83 ? 7.875 -3.958 -8.879 1.00 92.25 83 ASN A C 1
ATOM 664 O O . ASN A 1 83 ? 8.602 -4.945 -9.045 1.00 92.25 83 ASN A O 1
ATOM 668 N N . ARG A 1 84 ? 7.463 -3.197 -9.895 1.00 89.19 84 ARG A N 1
ATOM 669 C CA . ARG A 1 84 ? 7.790 -3.486 -11.296 1.00 89.19 84 ARG A CA 1
ATOM 670 C C . ARG A 1 84 ? 9.287 -3.380 -11.601 1.00 89.19 84 ARG A C 1
ATOM 672 O O . ARG A 1 84 ? 9.778 -4.161 -12.407 1.00 89.19 84 ARG A O 1
ATOM 679 N N . GLY A 1 85 ? 10.009 -2.454 -10.967 1.00 88.12 85 GLY A N 1
ATOM 680 C CA . GLY A 1 85 ? 11.445 -2.256 -11.204 1.00 88.12 85 GLY A CA 1
ATOM 681 C C . GLY A 1 85 ? 12.304 -3.425 -10.716 1.00 88.12 85 GLY A C 1
ATOM 682 O O . GLY A 1 85 ? 13.352 -3.702 -11.291 1.00 88.12 85 GLY A O 1
ATOM 683 N N . LYS A 1 86 ? 11.842 -4.140 -9.682 1.00 90.06 86 LYS A N 1
ATOM 684 C CA . LYS A 1 86 ? 12.547 -5.295 -9.099 1.00 90.06 86 LYS A CA 1
ATOM 685 C C . LYS A 1 86 ? 11.888 -6.646 -9.387 1.00 90.06 86 LYS A C 1
ATOM 687 O O . LYS A 1 86 ? 12.428 -7.663 -8.957 1.00 90.06 86 LYS A O 1
ATOM 692 N N . PHE A 1 87 ? 10.752 -6.668 -10.087 1.00 92.06 87 PHE A N 1
ATOM 693 C CA . PHE A 1 87 ? 9.935 -7.866 -10.331 1.00 92.06 87 PHE A CA 1
ATOM 694 C C . PHE A 1 87 ? 9.594 -8.619 -9.038 1.00 92.06 87 PHE A C 1
ATOM 696 O O . PHE A 1 87 ? 9.763 -9.838 -8.940 1.00 92.06 87 PHE A O 1
ATOM 703 N N . LYS A 1 88 ? 9.166 -7.872 -8.016 1.00 94.06 88 LYS A N 1
ATOM 704 C CA . LYS A 1 88 ? 8.878 -8.406 -6.682 1.00 94.06 88 LYS A CA 1
ATOM 705 C C . LYS A 1 88 ? 7.474 -8.041 -6.231 1.00 94.06 88 LYS A C 1
ATOM 707 O O . LYS A 1 88 ? 7.042 -6.907 -6.419 1.00 94.06 88 LYS A O 1
ATOM 712 N N . ILE A 1 89 ? 6.801 -9.001 -5.612 1.00 94.69 89 ILE A N 1
ATOM 713 C CA . ILE A 1 89 ? 5.617 -8.776 -4.788 1.00 94.69 89 ILE A CA 1
ATOM 714 C C . ILE A 1 89 ? 6.119 -8.620 -3.355 1.00 94.69 89 ILE A C 1
ATOM 716 O O . ILE A 1 89 ? 6.869 -9.463 -2.860 1.00 94.69 89 ILE A O 1
ATOM 720 N N . GLU A 1 90 ? 5.754 -7.519 -2.716 1.00 95.19 90 GLU A N 1
ATOM 721 C CA . GLU A 1 90 ? 6.179 -7.176 -1.362 1.00 95.19 90 GLU A CA 1
ATOM 722 C C . GLU A 1 90 ? 4.942 -6.957 -0.490 1.00 95.19 90 GLU A C 1
ATOM 724 O O . GLU A 1 90 ? 3.938 -6.425 -0.969 1.00 95.19 90 GLU A O 1
ATOM 729 N N . SER A 1 91 ? 5.021 -7.334 0.786 1.00 96.12 91 SER A N 1
ATOM 730 C CA . SER A 1 91 ? 3.959 -7.094 1.763 1.00 96.12 91 SER A CA 1
ATOM 731 C C . SER A 1 91 ? 4.439 -6.218 2.918 1.00 96.12 91 SER A C 1
ATOM 733 O O . SER A 1 91 ? 5.621 -6.215 3.277 1.00 96.12 91 SER A O 1
ATOM 735 N N . PHE A 1 92 ? 3.519 -5.454 3.494 1.00 96.94 92 PHE A N 1
ATOM 736 C CA . PHE A 1 92 ? 3.698 -4.754 4.761 1.00 96.94 92 PHE A CA 1
ATOM 737 C C . PHE A 1 92 ? 2.553 -5.144 5.694 1.00 96.94 92 PHE A C 1
ATOM 739 O O . PHE A 1 92 ? 1.402 -4.859 5.367 1.00 96.94 92 PHE A O 1
ATOM 746 N N . SER A 1 93 ? 2.871 -5.787 6.817 1.00 96.88 93 SER A N 1
ATOM 747 C CA . SER A 1 93 ? 1.882 -6.186 7.822 1.00 96.88 93 SER A CA 1
ATOM 748 C C . SER A 1 93 ? 1.567 -5.019 8.744 1.00 96.88 93 SER A C 1
ATOM 750 O O . SER A 1 93 ? 2.476 -4.369 9.270 1.00 96.88 93 SER A O 1
ATOM 752 N N . PHE A 1 94 ? 0.278 -4.759 8.953 1.00 95.00 94 PHE A N 1
ATOM 753 C CA . PHE A 1 94 ? -0.180 -3.755 9.909 1.00 95.00 94 PHE A CA 1
ATOM 754 C C . PHE A 1 94 ? -0.199 -4.274 11.351 1.00 95.00 94 PHE A C 1
ATOM 756 O O . PHE A 1 94 ? -0.145 -3.454 12.264 1.00 95.00 94 PHE A O 1
ATOM 763 N N . ASP A 1 95 ? -0.180 -5.593 11.560 1.00 95.62 95 ASP A N 1
ATOM 764 C CA . ASP A 1 95 ? -0.083 -6.198 12.895 1.00 95.62 95 ASP A CA 1
ATOM 765 C C . ASP A 1 95 ? 1.327 -6.042 13.473 1.00 95.62 95 ASP A C 1
ATOM 767 O O . ASP A 1 95 ? 1.504 -5.622 14.615 1.00 95.62 95 ASP A O 1
ATOM 771 N N . THR A 1 96 ? 2.353 -6.347 12.670 1.00 96.69 96 THR A N 1
ATOM 772 C CA . THR A 1 96 ? 3.759 -6.296 13.108 1.00 96.69 96 THR A CA 1
ATOM 773 C C . THR A 1 96 ? 4.474 -5.005 12.722 1.00 96.69 96 THR A C 1
ATOM 775 O O . THR A 1 96 ? 5.627 -4.810 13.106 1.00 96.69 96 THR A O 1
ATOM 778 N N . LEU A 1 97 ? 3.824 -4.135 11.939 1.00 94.88 97 LEU A N 1
ATOM 779 C CA . LEU A 1 97 ? 4.393 -2.901 11.379 1.00 94.88 97 LEU A CA 1
ATOM 780 C C . LEU A 1 97 ? 5.723 -3.134 10.646 1.00 94.88 97 LEU A C 1
ATOM 782 O O . LEU A 1 97 ? 6.660 -2.335 10.731 1.00 94.88 97 LEU A O 1
ATOM 786 N N . SER A 1 98 ? 5.818 -4.245 9.917 1.00 95.06 98 SER A N 1
ATOM 787 C CA . SER A 1 98 ? 7.056 -4.678 9.273 1.00 95.06 98 SER A CA 1
ATOM 788 C C . SER A 1 98 ? 6.824 -5.233 7.870 1.00 95.06 98 SER A C 1
ATOM 790 O O . SER A 1 98 ? 5.703 -5.527 7.450 1.00 95.06 98 SER A O 1
ATOM 792 N N . ARG A 1 99 ? 7.911 -5.334 7.099 1.00 94.25 99 ARG A N 1
ATOM 793 C CA . ARG A 1 99 ? 7.880 -5.883 5.740 1.00 94.25 99 ARG A CA 1
ATOM 794 C C . ARG A 1 99 ? 8.037 -7.393 5.770 1.00 94.25 99 ARG A C 1
ATOM 796 O O . ARG A 1 99 ? 8.933 -7.902 6.439 1.00 94.25 99 ARG A O 1
ATOM 803 N N . GLY A 1 100 ? 7.220 -8.077 4.977 1.00 92.62 100 GLY A N 1
ATOM 804 C CA . GLY A 1 100 ? 7.401 -9.495 4.698 1.00 92.62 100 GLY A CA 1
ATOM 805 C C . GLY A 1 100 ? 8.570 -9.758 3.747 1.00 92.62 100 GLY A C 1
ATOM 806 O O . GLY A 1 100 ? 9.120 -8.847 3.116 1.00 92.62 100 GLY A O 1
ATOM 807 N N . LEU A 1 101 ? 8.936 -11.035 3.616 1.00 93.94 101 LEU A N 1
ATOM 808 C CA . LEU A 1 101 ? 9.923 -11.464 2.630 1.00 93.94 101 LEU A CA 1
ATOM 809 C C . LEU A 1 101 ? 9.354 -11.289 1.212 1.00 93.94 101 LEU A C 1
ATOM 811 O O . LEU A 1 101 ? 8.280 -11.813 0.915 1.00 93.94 101 LEU A O 1
ATOM 815 N N . PRO A 1 102 ? 10.056 -10.575 0.318 1.00 93.94 102 PRO A N 1
ATOM 816 C CA . PRO A 1 102 ? 9.542 -10.307 -1.012 1.00 93.94 102 PRO A CA 1
ATOM 817 C C . PRO A 1 102 ? 9.638 -11.545 -1.907 1.00 93.94 102 PRO A C 1
ATOM 819 O O . PRO A 1 102 ? 10.677 -12.207 -1.973 1.00 93.94 102 PRO A O 1
ATOM 822 N N . ILE A 1 103 ? 8.584 -11.7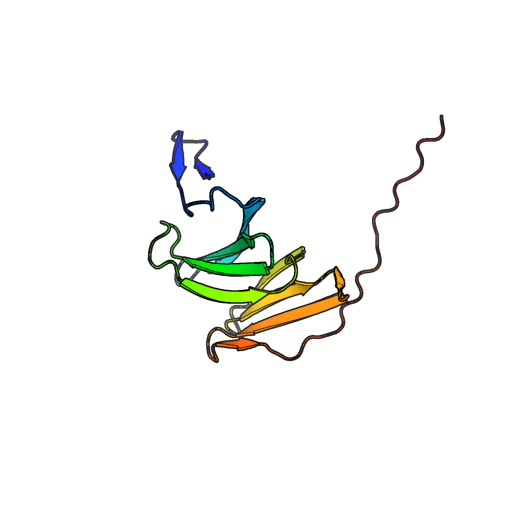98 -2.676 1.00 94.12 103 ILE A N 1
ATOM 823 C CA . ILE A 1 103 ? 8.492 -12.928 -3.603 1.00 94.12 103 ILE A CA 1
ATOM 824 C C . ILE A 1 103 ? 8.811 -12.436 -5.014 1.00 94.12 103 ILE A C 1
ATOM 826 O O . ILE A 1 103 ? 8.337 -11.381 -5.436 1.00 94.12 103 ILE A O 1
ATOM 830 N N . LYS A 1 104 ? 9.611 -13.189 -5.778 1.00 93.06 104 LYS A N 1
ATOM 831 C CA . LYS A 1 104 ? 9.828 -12.881 -7.199 1.00 93.06 104 LYS A CA 1
ATOM 832 C C . LYS A 1 104 ? 8.537 -13.139 -7.978 1.00 93.06 104 LYS A C 1
ATOM 834 O O . LYS A 1 104 ? 8.077 -14.271 -8.050 1.00 93.06 104 LYS A O 1
ATOM 839 N N . GLY A 1 105 ? 8.005 -12.097 -8.604 1.00 83.56 105 GLY A N 1
ATOM 840 C CA . GLY A 1 105 ? 6.839 -12.160 -9.479 1.00 83.56 105 GLY A CA 1
ATOM 841 C C . GLY A 1 105 ? 7.196 -11.558 -10.828 1.00 83.56 105 GLY A C 1
ATOM 842 O O . GLY A 1 105 ? 7.063 -10.354 -11.027 1.00 83.56 105 GLY A O 1
ATOM 843 N N . ARG A 1 106 ? 7.708 -12.366 -11.761 1.00 76.06 106 ARG A N 1
ATOM 844 C CA . ARG A 1 106 ? 8.031 -11.867 -13.102 1.00 76.06 106 ARG A CA 1
ATOM 845 C C . ARG A 1 106 ? 6.741 -11.714 -13.902 1.00 76.06 106 ARG A C 1
ATOM 847 O O . ARG A 1 106 ? 6.213 -12.694 -14.412 1.00 76.06 106 ARG A O 1
ATOM 854 N N . VAL A 1 107 ? 6.279 -10.480 -14.071 1.00 71.69 107 VAL A N 1
ATOM 855 C CA . VAL A 1 107 ? 5.219 -10.174 -15.038 1.00 71.69 107 VAL A CA 1
ATOM 856 C C . VAL A 1 107 ? 5.852 -10.080 -16.427 1.00 71.69 107 VAL A C 1
ATOM 858 O O . VAL A 1 107 ? 6.650 -9.178 -16.699 1.00 71.69 107 VAL A O 1
ATOM 861 N N . ILE A 1 108 ? 5.536 -11.035 -17.304 1.00 70.06 108 ILE A N 1
ATOM 862 C CA . ILE A 1 108 ? 5.920 -10.963 -18.718 1.00 70.06 108 ILE A CA 1
ATOM 863 C C . ILE A 1 108 ? 5.140 -9.800 -19.335 1.00 70.06 108 ILE A C 1
ATOM 865 O O . ILE A 1 108 ? 3.932 -9.681 -19.137 1.00 70.06 108 ILE A O 1
ATOM 869 N N . ARG A 1 109 ? 5.829 -8.902 -20.048 1.00 65.88 109 ARG A N 1
ATOM 870 C CA . ARG A 1 109 ? 5.158 -7.806 -20.755 1.00 65.88 109 ARG A CA 1
ATOM 871 C C . ARG A 1 109 ? 4.201 -8.409 -21.786 1.00 65.88 109 ARG A C 1
ATOM 873 O O . ARG A 1 109 ? 4.662 -9.034 -22.729 1.00 65.88 109 ARG A O 1
ATOM 880 N N . ALA A 1 110 ? 2.902 -8.201 -21.590 1.00 62.72 110 ALA A N 1
ATOM 881 C CA . ALA A 1 110 ? 1.855 -8.650 -22.510 1.00 62.72 110 ALA A CA 1
ATOM 882 C C . ALA A 1 110 ? 1.400 -7.549 -23.486 1.00 62.72 110 ALA A C 1
ATOM 884 O O . ALA A 1 110 ? 0.633 -7.815 -24.405 1.00 62.72 110 ALA A O 1
ATOM 885 N N . ASN A 1 111 ? 1.889 -6.314 -23.315 1.00 62.84 111 ASN A N 1
ATOM 886 C CA . ASN A 1 111 ? 1.566 -5.210 -24.214 1.00 62.84 111 ASN A CA 1
ATOM 887 C C . ASN A 1 111 ? 2.433 -5.315 -25.472 1.00 62.84 111 ASN A C 1
ATOM 889 O O . ASN A 1 111 ? 3.520 -4.738 -25.537 1.00 62.84 111 ASN A O 1
ATOM 893 N N . PHE A 1 112 ? 1.950 -6.066 -26.455 1.00 63.22 112 PHE A N 1
ATOM 894 C CA . PHE A 1 112 ? 2.434 -5.977 -27.824 1.00 63.22 112 PHE A CA 1
ATOM 895 C C . PHE A 1 112 ? 1.735 -4.784 -28.476 1.00 63.22 112 PHE A C 1
ATOM 897 O O . PHE A 1 112 ? 0.537 -4.825 -28.741 1.00 63.22 112 PHE A O 1
ATOM 904 N N . ALA A 1 113 ? 2.466 -3.691 -28.691 1.00 66.56 113 ALA A N 1
ATOM 905 C CA . ALA A 1 113 ? 2.010 -2.680 -29.632 1.00 66.56 113 ALA A CA 1
ATOM 906 C C . ALA A 1 113 ? 2.243 -3.256 -31.029 1.00 66.56 113 ALA A C 1
ATOM 908 O O . ALA A 1 113 ? 3.390 -3.498 -31.409 1.00 66.56 113 ALA A O 1
ATOM 909 N N . TYR A 1 114 ? 1.168 -3.516 -31.772 1.00 64.56 114 TYR A N 1
ATOM 910 C CA . TYR A 1 114 ? 1.308 -3.797 -33.193 1.00 64.56 114 TYR A CA 1
ATOM 911 C C . TYR A 1 114 ? 1.831 -2.522 -33.857 1.00 64.56 114 TYR A C 1
ATOM 913 O O . TYR A 1 114 ? 1.226 -1.462 -33.663 1.00 64.56 114 TYR A O 1
ATOM 921 N N . PRO A 1 115 ? 2.958 -2.574 -34.587 1.00 67.56 115 PRO A N 1
ATOM 922 C CA . PRO A 1 115 ? 3.358 -1.436 -35.389 1.00 67.56 115 PRO A CA 1
ATOM 923 C C . PRO A 1 115 ? 2.221 -1.154 -36.373 1.00 67.56 115 PRO A C 1
ATOM 925 O O . PRO A 1 115 ? 1.817 -2.023 -37.145 1.00 67.56 115 PRO A O 1
ATOM 928 N N . LEU A 1 116 ? 1.674 0.059 -36.312 1.00 68.31 116 LEU A N 1
ATOM 929 C CA . LEU A 1 116 ? 0.859 0.579 -37.397 1.00 68.31 116 LEU A CA 1
ATOM 930 C C . LEU A 1 116 ? 1.840 0.868 -38.532 1.00 68.31 116 LEU A C 1
ATOM 932 O O . LEU A 1 116 ? 2.490 1.914 -38.552 1.00 68.31 116 LEU A O 1
ATOM 936 N N . ASN A 1 117 ? 2.035 -0.115 -39.407 1.00 70.75 117 ASN A N 1
ATOM 937 C CA . ASN A 1 117 ? 2.775 0.097 -40.642 1.00 70.75 117 ASN A CA 1
ATOM 938 C C . ASN A 1 117 ? 2.063 1.219 -41.421 1.00 70.75 117 ASN A C 1
ATOM 940 O O . ASN A 1 117 ? 0.835 1.201 -41.526 1.00 70.75 117 ASN A O 1
ATOM 944 N N . LYS A 1 118 ? 2.834 2.212 -41.878 1.00 58.50 118 LYS A N 1
ATOM 945 C CA . LYS A 1 118 ? 2.359 3.282 -42.767 1.00 58.50 118 LYS A CA 1
ATOM 946 C C . LYS A 1 118 ? 2.056 2.741 -44.156 1.00 58.50 118 LYS A C 1
ATOM 948 O O . LYS A 1 118 ? 2.811 1.844 -44.594 1.00 58.50 118 LYS A O 1
#